Protein AF-A0A7V7F1G2-F1 (afdb_monomer_lite)

Foldseek 3Di:
DQQDLVNLLVLLVCLLPDPDDQLDPVSLVSNLSSLVNLLVVCVVVVLLNVLSVLLVVLSVVCVPDPDGDDVLSSVLNSLSSVVSSCVVVVVDDDNVVSVVVSVVSVVSSVVVVVVVVVVVVVVPDDDPPPPDDD

pLDDT: mean 87.33, std 11.81, range [50.09, 97.38]

Secondary structure (DSSP, 8-state):
----HHHHHHHHHHHHH-S-----HHHHHHHHHHHHHHHHHTTT-HHHHHHHHHHHHHHHHHHH-SSPPPHHHHHHHHHHHHHHHHHHHT----HHHHHHHHHHHHHHHHHHHHHHHHHHHHHT----------

Structure (mmCIF, N/CA/C/O backbone):
data_AF-A0A7V7F1G2-F1
#
_entry.id   AF-A0A7V7F1G2-F1
#
loop_
_atom_site.group_PDB
_atom_site.id
_atom_site.type_symbol
_atom_site.label_atom_id
_atom_site.label_alt_id
_atom_site.label_comp_id
_atom_site.label_asym_id
_atom_site.label_entity_id
_atom_site.label_seq_id
_atom_site.pdbx_PDB_ins_code
_atom_site.Cartn_x
_atom_site.Cartn_y
_atom_site.Cartn_z
_atom_site.occupancy
_atom_site.B_iso_or_equiv
_atom_site.auth_seq_id
_atom_site.auth_comp_id
_atom_site.auth_asym_id
_atom_site.auth_atom_id
_atom_site.pdbx_PDB_model_num
ATOM 1 N N . MET A 1 1 ? -4.541 18.284 -10.550 1.00 50.09 1 MET A N 1
ATOM 2 C CA . MET A 1 1 ? -3.135 17.937 -10.853 1.00 50.09 1 MET A CA 1
ATOM 3 C C . MET A 1 1 ? -3.036 16.432 -10.996 1.00 50.09 1 MET A C 1
ATOM 5 O O . MET A 1 1 ? -3.580 15.731 -10.152 1.00 50.09 1 MET A O 1
ATOM 9 N N . ILE A 1 2 ? -2.403 15.942 -12.059 1.00 66.62 2 ILE A N 1
ATOM 10 C CA . ILE A 1 2 ? -2.085 14.517 -12.204 1.00 66.62 2 ILE A CA 1
ATOM 11 C C . ILE A 1 2 ? -0.815 14.281 -11.384 1.00 66.62 2 ILE A C 1
ATOM 13 O O . ILE A 1 2 ? 0.210 14.886 -11.676 1.00 66.62 2 ILE A O 1
ATOM 17 N N . LEU A 1 3 ? -0.903 13.468 -10.330 1.00 84.62 3 LEU A N 1
ATOM 18 C CA . LEU A 1 3 ? 0.253 13.089 -9.516 1.00 84.62 3 LEU A CA 1
ATOM 19 C C . LEU A 1 3 ? 1.214 12.252 -10.371 1.00 84.62 3 LEU A C 1
ATOM 21 O O . LEU A 1 3 ? 0.789 11.249 -10.948 1.00 84.62 3 LEU A O 1
ATOM 25 N N . SER A 1 4 ? 2.488 12.635 -10.452 1.00 91.69 4 SER A N 1
ATOM 26 C CA . SER A 1 4 ? 3.488 11.840 -11.174 1.00 91.69 4 SER A CA 1
ATOM 27 C C . SER A 1 4 ? 3.834 10.546 -10.426 1.00 91.69 4 SER A C 1
ATOM 29 O O . SER A 1 4 ? 3.589 10.410 -9.223 1.00 91.69 4 SER A O 1
ATOM 31 N N . LEU A 1 5 ? 4.419 9.574 -11.134 1.00 91.81 5 LEU A N 1
ATOM 32 C CA . LEU A 1 5 ? 4.822 8.299 -10.528 1.00 91.81 5 LEU A CA 1
ATOM 33 C C . LEU A 1 5 ? 5.898 8.486 -9.461 1.00 91.81 5 LEU A C 1
ATOM 35 O O . LEU A 1 5 ? 5.783 7.916 -8.379 1.00 91.81 5 LEU A O 1
ATOM 39 N N . ASP A 1 6 ? 6.892 9.331 -9.725 1.00 92.25 6 ASP A N 1
ATOM 40 C CA . ASP A 1 6 ? 7.959 9.602 -8.763 1.00 92.25 6 ASP A CA 1
ATOM 41 C C . ASP A 1 6 ? 7.428 10.306 -7.513 1.00 92.25 6 ASP A C 1
ATOM 43 O O . ASP A 1 6 ? 7.854 10.002 -6.401 1.00 92.25 6 ASP A O 1
ATOM 47 N N . GLU A 1 7 ? 6.456 11.211 -7.656 1.00 94.12 7 GLU A N 1
ATOM 48 C CA . GLU A 1 7 ? 5.787 11.821 -6.505 1.00 94.12 7 GLU A CA 1
ATOM 49 C C . GLU A 1 7 ? 4.964 10.803 -5.714 1.00 94.12 7 GLU A C 1
ATOM 51 O O . GLU A 1 7 ? 4.982 10.839 -4.483 1.00 94.12 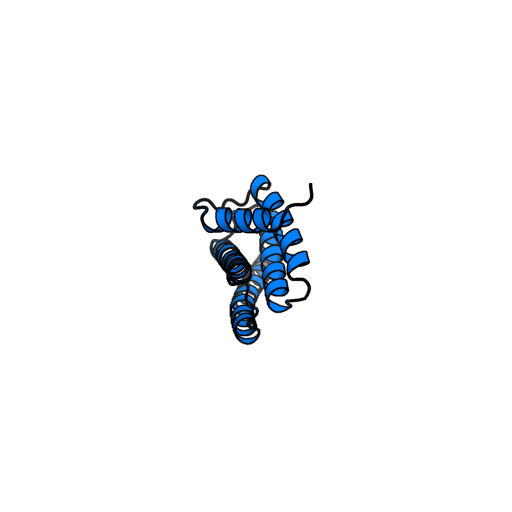7 GLU A O 1
ATOM 56 N N . ALA A 1 8 ? 4.271 9.880 -6.388 1.00 95.06 8 ALA A N 1
ATOM 57 C CA . ALA A 1 8 ? 3.548 8.804 -5.720 1.00 95.06 8 ALA A CA 1
ATOM 58 C C . ALA A 1 8 ? 4.510 7.926 -4.902 1.00 95.06 8 ALA A C 1
ATOM 60 O O . ALA A 1 8 ? 4.283 7.711 -3.712 1.00 95.06 8 ALA A O 1
ATOM 61 N N . ILE A 1 9 ? 5.630 7.499 -5.489 1.00 95.69 9 ILE A N 1
ATOM 62 C CA . ILE A 1 9 ? 6.652 6.698 -4.800 1.00 95.69 9 ILE A CA 1
ATOM 63 C C . ILE A 1 9 ? 7.283 7.467 -3.636 1.00 95.69 9 ILE A C 1
ATOM 65 O O . ILE A 1 9 ? 7.404 6.920 -2.539 1.00 95.69 9 ILE A O 1
ATOM 69 N N . LYS A 1 10 ? 7.616 8.751 -3.820 1.00 94.81 10 LYS A N 1
ATOM 70 C CA . LYS A 1 10 ? 8.118 9.614 -2.737 1.00 94.81 10 LYS A CA 1
ATOM 71 C C . LYS A 1 10 ? 7.127 9.706 -1.575 1.00 94.81 10 LYS A C 1
ATOM 73 O O . LYS A 1 10 ? 7.549 9.637 -0.423 1.00 94.81 10 LYS A O 1
ATOM 78 N N . LYS A 1 11 ? 5.823 9.818 -1.855 1.00 94.00 11 LYS A N 1
ATOM 79 C CA . LYS A 1 11 ? 4.777 9.828 -0.818 1.00 94.00 11 LYS A CA 1
ATOM 80 C C . LYS A 1 11 ? 4.726 8.512 -0.045 1.00 94.00 11 LYS A C 1
ATOM 82 O O . LYS A 1 11 ? 4.705 8.548 1.180 1.00 94.00 11 LYS A O 1
ATOM 87 N N . LEU A 1 12 ? 4.766 7.372 -0.740 1.00 95.12 12 LEU A N 1
ATOM 88 C CA . LEU A 1 12 ? 4.810 6.057 -0.091 1.00 95.12 12 LEU A CA 1
ATOM 89 C C . LEU A 1 12 ? 6.041 5.938 0.817 1.00 95.12 12 LEU A C 1
ATOM 91 O O . LEU A 1 12 ? 5.906 5.568 1.979 1.00 95.12 12 LEU A O 1
ATOM 95 N N . LYS A 1 13 ? 7.228 6.313 0.324 1.00 94.88 13 LYS A N 1
ATOM 96 C CA . LYS A 1 13 ? 8.476 6.302 1.107 1.00 94.88 13 LYS A CA 1
ATOM 97 C C . LYS A 1 13 ? 8.396 7.157 2.368 1.00 94.88 13 LYS A C 1
ATOM 99 O O . LYS A 1 13 ? 8.769 6.687 3.441 1.00 94.88 13 LYS A O 1
ATOM 104 N N . ALA A 1 14 ? 7.900 8.388 2.246 1.00 92.56 14 ALA A N 1
ATOM 105 C CA . ALA A 1 14 ? 7.743 9.287 3.386 1.00 92.56 14 ALA A CA 1
ATOM 106 C C . ALA A 1 14 ? 6.830 8.677 4.460 1.00 92.56 14 ALA A C 1
ATOM 108 O O . ALA A 1 14 ? 7.141 8.734 5.648 1.00 92.56 14 ALA A O 1
ATOM 109 N N . GLU A 1 15 ? 5.739 8.037 4.041 1.00 91.44 15 GLU A N 1
ATOM 110 C CA . GLU A 1 15 ? 4.783 7.441 4.966 1.00 91.44 15 GLU A CA 1
ATOM 111 C C . GLU A 1 15 ? 5.327 6.155 5.620 1.00 91.44 15 GLU A C 1
ATOM 113 O O . GLU A 1 15 ? 5.175 5.969 6.828 1.00 91.44 15 GLU A O 1
ATOM 118 N N . ILE A 1 16 ? 6.054 5.304 4.882 1.00 92.56 16 ILE A N 1
ATOM 119 C CA . ILE A 1 16 ? 6.743 4.119 5.439 1.00 92.56 16 ILE A CA 1
ATOM 120 C C . ILE A 1 16 ? 7.670 4.521 6.597 1.00 92.56 16 ILE A C 1
ATOM 122 O O . ILE A 1 16 ? 7.641 3.899 7.664 1.00 92.56 16 ILE A O 1
ATOM 126 N N . LEU A 1 17 ? 8.459 5.579 6.388 1.00 89.94 17 LEU A N 1
ATOM 127 C CA . LEU A 1 17 ? 9.435 6.096 7.352 1.00 89.94 17 LEU A CA 1
ATOM 128 C C . LEU A 1 17 ? 8.802 6.934 8.469 1.00 89.94 17 LEU A C 1
ATOM 130 O O . LEU A 1 17 ? 9.475 7.251 9.449 1.00 89.94 17 LEU A O 1
ATOM 134 N N . SER A 1 18 ? 7.523 7.293 8.345 1.00 88.06 18 SER A N 1
ATOM 135 C CA . SER A 1 18 ? 6.845 8.118 9.336 1.00 88.06 18 SER A CA 1
ATOM 136 C C . SER A 1 18 ? 6.779 7.394 10.694 1.00 88.06 18 SER A C 1
ATOM 138 O O . SER A 1 18 ? 6.274 6.260 10.770 1.00 88.06 18 SER A O 1
ATOM 140 N N . PRO A 1 19 ? 7.248 8.034 11.784 1.00 80.44 19 PRO A N 1
ATOM 141 C CA . PRO A 1 19 ? 7.129 7.492 13.135 1.00 80.44 19 PRO A CA 1
ATOM 142 C C . PRO A 1 19 ? 5.708 7.646 13.692 1.00 80.44 19 PRO A C 1
ATOM 144 O O . PRO A 1 19 ? 5.314 6.891 14.575 1.00 80.44 19 PRO A O 1
ATOM 147 N N . VAL A 1 20 ? 4.921 8.592 13.162 1.00 80.69 20 VAL A N 1
ATOM 148 C CA . VAL A 1 20 ? 3.559 8.888 13.625 1.00 80.69 20 VAL A CA 1
ATOM 149 C C . VAL A 1 20 ? 2.546 8.438 12.578 1.00 80.69 20 VAL A C 1
ATOM 151 O O . VAL A 1 20 ? 2.459 9.011 11.487 1.00 80.69 20 VAL A O 1
ATOM 154 N N . TRP A 1 21 ? 1.757 7.429 12.940 1.00 82.25 21 TRP A N 1
ATOM 155 C CA . TRP A 1 21 ? 0.726 6.819 12.100 1.00 82.25 21 TRP A CA 1
ATOM 156 C C . TRP A 1 21 ? -0.668 7.009 12.691 1.00 82.25 21 TRP A C 1
ATOM 158 O O . TRP A 1 21 ? -1.334 6.077 13.128 1.00 82.25 21 TRP A O 1
ATOM 168 N N . ASP A 1 22 ? -1.099 8.262 12.694 1.00 74.56 22 ASP A N 1
ATOM 169 C CA . ASP A 1 22 ? -2.416 8.705 13.141 1.00 74.56 22 ASP A CA 1
ATOM 170 C C . ASP A 1 22 ? -3.460 8.759 12.006 1.00 74.56 22 ASP A C 1
ATOM 172 O O . ASP A 1 22 ? -4.609 9.097 12.265 1.00 74.56 22 ASP A O 1
ATOM 176 N N . LEU A 1 23 ? -3.064 8.443 10.759 1.00 75.81 23 LEU A N 1
ATOM 177 C CA . LEU A 1 23 ? -3.877 8.453 9.524 1.00 75.81 23 LEU A CA 1
ATOM 178 C C . LEU A 1 23 ? -5.035 9.482 9.496 1.00 75.81 23 LEU A C 1
ATOM 180 O O . LEU A 1 23 ? -6.161 9.129 9.146 1.00 75.81 23 LEU A O 1
ATOM 184 N N . PRO A 1 24 ? -4.802 10.771 9.810 1.00 80.69 24 PRO A N 1
ATOM 185 C CA . PRO A 1 24 ? -5.829 11.787 9.652 1.00 80.69 24 PRO A CA 1
ATOM 186 C C . PRO A 1 24 ? -6.166 11.961 8.167 1.00 80.69 24 PRO A C 1
ATOM 188 O O . PRO A 1 24 ? -5.346 11.668 7.293 1.00 80.69 24 PRO A O 1
ATOM 191 N N . GLN A 1 25 ? -7.332 12.536 7.869 1.00 76.31 25 GLN A N 1
ATOM 192 C CA . GLN A 1 25 ? -7.800 12.762 6.493 1.00 76.31 25 GLN A CA 1
ATOM 193 C C . GLN A 1 25 ? -6.739 13.443 5.599 1.00 76.31 25 GLN A C 1
ATOM 195 O O . GLN A 1 25 ? -6.526 13.029 4.460 1.00 76.31 25 GLN A O 1
ATOM 200 N N . LYS A 1 26 ? -5.972 14.393 6.161 1.00 82.19 26 LYS A N 1
ATOM 201 C CA 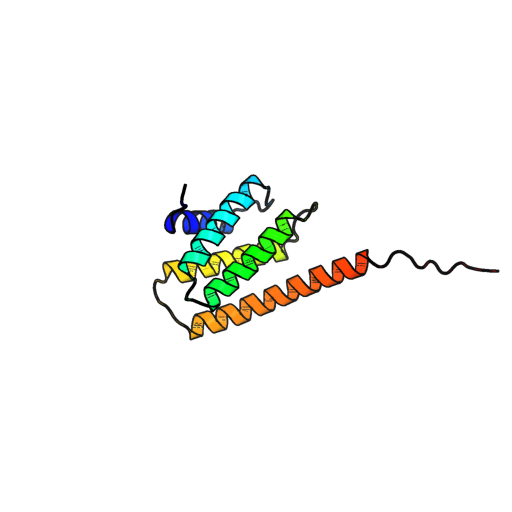. LYS A 1 26 ? -4.843 15.079 5.497 1.00 82.19 26 LYS A CA 1
ATOM 202 C C . LYS A 1 26 ? -3.702 14.159 5.029 1.00 82.19 26 LYS A C 1
ATOM 204 O O . LYS A 1 26 ? -2.943 14.551 4.150 1.00 82.19 26 LYS A O 1
ATOM 209 N N . LYS A 1 27 ? -3.543 12.971 5.627 1.00 84.38 27 LYS A N 1
ATOM 210 C CA . LYS A 1 27 ? -2.593 11.926 5.199 1.00 84.38 27 LYS A CA 1
ATOM 211 C C . LYS A 1 27 ? -3.256 10.896 4.284 1.00 84.38 27 LYS A C 1
ATOM 213 O O . LYS A 1 27 ? -2.614 10.423 3.351 1.00 84.38 27 LYS A O 1
ATOM 218 N N . ILE A 1 28 ? -4.534 10.589 4.512 1.00 88.12 28 ILE A N 1
ATOM 219 C CA . ILE A 1 28 ? -5.286 9.612 3.713 1.00 88.12 28 ILE A CA 1
ATOM 220 C C . ILE A 1 28 ? -5.419 10.064 2.255 1.00 88.12 28 ILE A C 1
ATOM 222 O O . ILE A 1 28 ? -5.091 9.290 1.362 1.00 88.12 28 ILE A O 1
ATOM 226 N N . GLU A 1 29 ? -5.842 11.302 1.990 1.00 89.56 29 GLU A N 1
ATOM 227 C CA . GLU A 1 29 ? -6.087 11.767 0.612 1.00 89.56 29 GLU A CA 1
ATOM 228 C C . GLU A 1 29 ? -4.830 11.721 -0.283 1.00 89.56 29 GLU A C 1
ATOM 230 O O . GLU A 1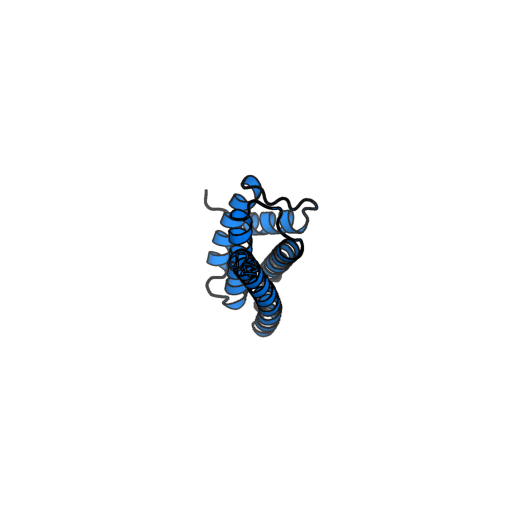 29 ? -4.904 11.195 -1.399 1.00 89.56 29 GLU A O 1
ATOM 235 N N . PRO A 1 30 ? -3.643 12.179 0.173 1.00 90.94 30 PRO A N 1
ATOM 236 C CA . PRO A 1 30 ? -2.409 11.995 -0.587 1.00 90.94 30 PRO A CA 1
ATOM 237 C C . PRO A 1 30 ? -2.054 10.529 -0.862 1.00 90.94 30 PRO A C 1
ATOM 239 O O . PRO A 1 30 ? -1.512 10.238 -1.931 1.00 90.94 30 PRO A O 1
ATOM 242 N N . LEU A 1 31 ? -2.336 9.619 0.077 1.00 93.12 31 LEU A N 1
ATOM 243 C CA . LEU A 1 31 ? -2.088 8.185 -0.093 1.00 93.12 31 LEU A CA 1
ATOM 244 C C . LEU A 1 31 ? -3.073 7.558 -1.084 1.00 93.12 31 LEU A C 1
ATOM 246 O O . LEU A 1 31 ? -2.647 6.796 -1.947 1.00 93.12 31 LEU A O 1
ATOM 250 N N . GLU A 1 32 ? -4.356 7.924 -1.033 1.00 93.88 32 GLU A N 1
ATOM 251 C CA . GLU A 1 32 ? -5.372 7.494 -2.006 1.00 93.88 32 GLU A CA 1
ATOM 252 C C . GLU A 1 32 ? -4.973 7.915 -3.431 1.00 93.88 32 GLU A C 1
ATOM 254 O O . GLU A 1 32 ? -5.008 7.105 -4.364 1.00 93.88 32 GLU A O 1
ATOM 259 N N . ALA A 1 33 ? -4.522 9.162 -3.602 1.00 93.50 33 ALA A N 1
ATOM 260 C CA . ALA A 1 33 ? -4.036 9.663 -4.885 1.00 93.50 33 ALA A CA 1
ATOM 261 C C . ALA A 1 33 ? -2.787 8.905 -5.369 1.00 93.50 33 ALA A C 1
ATOM 263 O O . ALA A 1 33 ? -2.706 8.527 -6.543 1.00 93.50 33 ALA A O 1
ATOM 264 N N . ALA A 1 34 ? -1.836 8.633 -4.468 1.00 95.69 34 ALA A N 1
ATOM 265 C CA . ALA A 1 34 ? -0.642 7.850 -4.778 1.00 95.69 34 ALA A CA 1
ATOM 266 C C . ALA A 1 34 ? -0.994 6.413 -5.186 1.00 95.69 34 ALA A C 1
ATOM 268 O O . ALA A 1 34 ? -0.519 5.931 -6.214 1.00 95.69 34 ALA A O 1
ATOM 269 N N . PHE A 1 35 ? -1.887 5.748 -4.451 1.00 95.94 35 PHE A N 1
ATOM 270 C CA . PHE A 1 35 ? -2.355 4.406 -4.786 1.00 95.94 35 PHE A CA 1
ATOM 271 C C . PHE A 1 35 ? -3.085 4.378 -6.124 1.00 95.94 35 PHE A C 1
ATOM 273 O O . PHE A 1 35 ? -2.831 3.482 -6.922 1.00 95.94 35 PHE A O 1
ATOM 280 N N . SER A 1 36 ? -3.942 5.357 -6.415 1.00 94.94 36 SER A N 1
ATOM 281 C CA . SER A 1 36 ? -4.618 5.460 -7.714 1.00 94.94 36 SER A CA 1
ATOM 282 C C . SER A 1 36 ? -3.617 5.575 -8.873 1.00 94.94 36 SER A C 1
ATOM 284 O O . SER A 1 36 ? -3.685 4.812 -9.841 1.00 94.94 36 SER A O 1
ATOM 286 N N . CYS A 1 37 ? -2.617 6.452 -8.735 1.00 95.19 37 CYS A N 1
ATOM 287 C CA . CYS A 1 37 ? -1.548 6.607 -9.722 1.00 95.19 37 CYS A CA 1
ATOM 288 C C . CYS A 1 37 ? -0.767 5.294 -9.937 1.00 95.19 37 CYS A C 1
ATOM 290 O O . CYS A 1 37 ? -0.583 4.841 -11.071 1.00 95.19 37 CYS A O 1
ATOM 292 N N . LEU A 1 38 ? -0.386 4.617 -8.851 1.00 95.44 38 LEU A N 1
ATOM 293 C CA . LEU A 1 38 ? 0.379 3.370 -8.910 1.00 95.44 38 LEU A CA 1
ATOM 294 C C . LEU A 1 38 ? -0.441 2.192 -9.453 1.00 95.44 38 LEU A C 1
ATOM 296 O O . LEU A 1 38 ? 0.085 1.389 -10.222 1.00 95.44 38 LEU A O 1
ATOM 300 N N . LYS A 1 39 ? -1.740 2.096 -9.144 1.00 95.31 39 LYS A N 1
ATOM 301 C CA . LYS A 1 39 ? -2.622 1.073 -9.736 1.00 95.31 39 LYS A CA 1
ATOM 302 C C . LYS A 1 39 ? -2.685 1.218 -11.255 1.00 95.31 39 LYS A C 1
ATOM 304 O O . LYS A 1 39 ? -2.583 0.220 -11.964 1.00 95.31 39 LYS A O 1
ATOM 309 N N . ASN A 1 40 ? -2.780 2.450 -11.759 1.00 93.81 40 ASN A N 1
ATOM 310 C CA . ASN A 1 40 ? -2.753 2.709 -13.199 1.00 93.81 40 ASN A CA 1
ATOM 311 C C . ASN A 1 40 ? -1.423 2.276 -13.830 1.00 93.81 40 ASN A C 1
ATOM 313 O O . ASN A 1 40 ? -1.421 1.674 -14.907 1.00 93.81 40 ASN A O 1
ATOM 317 N N . ARG A 1 41 ? -0.298 2.514 -13.144 1.00 92.81 41 ARG A N 1
ATOM 318 C CA . ARG A 1 41 ? 1.030 2.065 -13.590 1.00 92.81 41 ARG A CA 1
ATOM 319 C C . ARG A 1 41 ? 1.156 0.547 -13.644 1.00 92.81 41 ARG A C 1
ATOM 321 O O . ARG A 1 41 ? 1.721 0.022 -14.604 1.00 92.81 41 ARG A O 1
ATOM 328 N N . PHE A 1 42 ? 0.645 -0.142 -12.630 1.00 92.69 42 PHE A N 1
ATOM 329 C CA . PHE A 1 42 ? 0.767 -1.589 -12.467 1.00 92.69 42 PHE A CA 1
ATOM 330 C C . PHE A 1 42 ? -0.428 -2.376 -13.008 1.00 92.69 42 PHE A C 1
ATOM 332 O O . PHE A 1 42 ? -0.537 -3.567 -12.738 1.00 92.69 42 PHE A O 1
ATOM 339 N N . LYS A 1 43 ? -1.292 -1.765 -13.829 1.00 93.19 43 LYS A N 1
ATOM 340 C CA . LYS A 1 43 ? -2.511 -2.403 -14.357 1.00 93.19 43 LYS A CA 1
ATOM 341 C C . LYS A 1 43 ? -2.280 -3.757 -15.049 1.00 93.19 43 LYS A C 1
ATOM 343 O O . LYS A 1 43 ? -3.178 -4.590 -15.074 1.00 93.19 43 LYS A O 1
ATOM 348 N N . THR A 1 44 ? -1.088 -3.983 -15.608 1.00 91.75 44 THR A N 1
ATOM 349 C CA . THR A 1 44 ? -0.691 -5.246 -16.257 1.00 91.75 44 THR A CA 1
ATOM 350 C C . THR A 1 44 ? 0.101 -6.194 -15.343 1.00 91.75 44 THR A C 1
ATOM 352 O O . THR A 1 44 ? 0.195 -7.380 -15.651 1.00 91.75 44 THR A O 1
ATOM 355 N N . ARG A 1 45 ? 0.631 -5.717 -14.205 1.00 92.62 45 ARG A N 1
ATOM 356 C CA . ARG A 1 45 ? 1.324 -6.525 -13.183 1.00 92.62 45 ARG A CA 1
ATOM 357 C C . ARG A 1 45 ? 0.316 -6.943 -12.113 1.00 92.62 45 ARG A C 1
ATOM 359 O O . ARG A 1 45 ? 0.113 -6.243 -11.123 1.00 92.62 45 ARG A O 1
ATOM 366 N N . LYS A 1 46 ? -0.353 -8.079 -12.337 1.00 92.56 46 LYS A N 1
ATOM 367 C CA . LYS A 1 46 ? -1.498 -8.540 -11.523 1.00 92.56 46 LYS A CA 1
ATOM 368 C C . LYS A 1 46 ? -1.189 -8.618 -10.022 1.00 92.56 46 LYS A C 1
ATOM 370 O O . LYS A 1 46 ? -2.020 -8.201 -9.220 1.00 92.56 46 LYS A O 1
ATOM 375 N N . ASN A 1 47 ? -0.006 -9.107 -9.650 1.00 94.56 47 ASN A N 1
ATOM 376 C CA . ASN A 1 47 ? 0.393 -9.288 -8.252 1.00 94.56 47 ASN A CA 1
ATOM 377 C C . ASN A 1 47 ? 0.643 -7.941 -7.558 1.00 94.56 47 ASN A C 1
ATOM 379 O O . ASN A 1 47 ? 0.027 -7.667 -6.527 1.00 94.56 47 ASN A O 1
ATOM 383 N N . ALA A 1 48 ? 1.438 -7.052 -8.164 1.00 94.56 48 ALA A N 1
ATOM 384 C CA . ALA A 1 48 ? 1.602 -5.676 -7.687 1.00 94.56 48 ALA A CA 1
ATOM 385 C C . ALA A 1 48 ? 0.260 -4.919 -7.575 1.00 94.56 48 ALA A C 1
ATOM 387 O O . ALA A 1 48 ? -0.017 -4.271 -6.562 1.00 94.56 48 ALA A O 1
ATOM 388 N N . LEU A 1 49 ? -0.617 -5.046 -8.577 1.00 96.25 49 LEU A N 1
ATOM 389 C CA . LEU A 1 49 ? -1.951 -4.440 -8.554 1.00 96.25 49 LEU A CA 1
ATOM 390 C C . LEU A 1 49 ? -2.812 -4.982 -7.402 1.00 96.25 49 LEU A C 1
ATOM 392 O O . LEU A 1 49 ? -3.514 -4.217 -6.735 1.00 96.25 49 LEU A O 1
ATOM 396 N N . ALA A 1 50 ? -2.758 -6.290 -7.145 1.00 96.31 50 ALA A N 1
ATOM 397 C CA . ALA A 1 50 ? -3.487 -6.909 -6.046 1.00 96.31 50 ALA A CA 1
ATOM 398 C C . ALA A 1 50 ? -2.971 -6.428 -4.681 1.00 96.31 50 ALA A C 1
ATOM 400 O O . ALA A 1 50 ? -3.780 -6.100 -3.813 1.00 96.31 50 ALA A O 1
ATOM 401 N N . ILE A 1 51 ? -1.650 -6.304 -4.508 1.00 96.75 51 ILE A N 1
ATOM 402 C CA . ILE A 1 51 ? -1.034 -5.740 -3.294 1.00 96.75 51 ILE A CA 1
ATOM 403 C C . ILE A 1 51 ? -1.526 -4.308 -3.054 1.00 96.75 51 ILE A C 1
ATOM 405 O O . ILE A 1 51 ? -2.011 -4.008 -1.962 1.00 96.75 51 ILE A O 1
ATOM 409 N N . LEU A 1 52 ? -1.508 -3.452 -4.081 1.00 96.75 52 LEU A N 1
ATOM 410 C CA . LEU A 1 52 ? -2.051 -2.090 -3.990 1.00 96.75 52 LEU A CA 1
ATOM 411 C C . LEU A 1 52 ? -3.538 -2.061 -3.650 1.00 96.75 52 LEU A C 1
ATOM 413 O O . LEU A 1 52 ? -3.988 -1.202 -2.898 1.00 96.75 52 LEU A O 1
ATOM 417 N N . THR A 1 53 ? -4.314 -2.993 -4.196 1.00 96.81 53 THR A N 1
ATOM 418 C CA . THR A 1 53 ? -5.754 -3.083 -3.923 1.00 96.81 53 THR A CA 1
ATOM 419 C C . THR A 1 53 ? -6.025 -3.494 -2.474 1.00 96.81 53 THR A C 1
ATOM 421 O O . THR A 1 53 ? -6.949 -2.976 -1.843 1.00 96.81 53 THR A O 1
ATOM 424 N N . MET A 1 54 ? -5.206 -4.388 -1.911 1.00 97.38 54 MET A N 1
ATOM 425 C CA . MET A 1 54 ? -5.285 -4.759 -0.497 1.00 97.38 54 MET A CA 1
ATOM 426 C C . MET A 1 54 ? -4.865 -3.603 0.416 1.00 97.38 54 MET A C 1
ATOM 428 O O . MET A 1 54 ? -5.570 -3.322 1.384 1.00 97.38 54 MET A O 1
ATOM 432 N N . ALA A 1 55 ? -3.775 -2.900 0.089 1.00 96.50 55 ALA A N 1
ATOM 433 C CA . ALA A 1 55 ? -3.346 -1.709 0.823 1.00 96.50 55 ALA A CA 1
ATOM 434 C C . ALA A 1 55 ? -4.438 -0.630 0.820 1.00 96.50 55 ALA A C 1
ATOM 436 O O . ALA A 1 55 ? -4.832 -0.143 1.875 1.00 96.50 55 ALA A O 1
ATOM 437 N N . ASP A 1 56 ? -5.012 -0.332 -0.346 1.00 95.81 56 ASP A N 1
ATOM 438 C CA . ASP A 1 56 ? -6.120 0.614 -0.462 1.00 95.81 56 ASP A CA 1
ATOM 439 C C . ASP A 1 56 ? -7.348 0.162 0.339 1.00 95.81 56 ASP A C 1
ATOM 441 O O . ASP A 1 56 ? -7.948 0.956 1.052 1.00 95.81 56 ASP A O 1
ATOM 445 N N . SER A 1 57 ? -7.678 -1.132 0.339 1.00 94.75 57 SER A N 1
ATOM 446 C CA . SER A 1 57 ? -8.773 -1.656 1.168 1.00 94.75 57 SER A CA 1
ATOM 447 C C . SER A 1 57 ? -8.548 -1.411 2.666 1.00 94.75 57 SER A C 1
ATOM 449 O O . SER A 1 57 ? -9.501 -1.113 3.389 1.00 94.75 57 SER A O 1
ATOM 451 N N . VAL A 1 58 ? -7.303 -1.523 3.144 1.00 93.75 58 VAL A N 1
ATOM 452 C CA . VAL A 1 58 ? -6.954 -1.216 4.539 1.00 93.75 58 VAL A CA 1
ATOM 453 C C . VAL A 1 58 ? -6.988 0.290 4.802 1.00 93.75 58 VAL A C 1
ATOM 455 O O . VAL A 1 58 ? -7.503 0.702 5.839 1.00 93.75 58 VAL A O 1
ATOM 458 N N . LEU A 1 59 ? -6.537 1.117 3.858 1.00 93.12 59 LEU A N 1
ATOM 459 C CA . LEU A 1 59 ? -6.624 2.575 3.958 1.00 93.12 59 LEU A CA 1
ATOM 460 C C . LEU A 1 59 ? -8.086 3.052 4.027 1.00 93.12 59 LEU A C 1
ATOM 462 O O . LEU A 1 59 ? -8.443 3.837 4.903 1.00 93.12 59 LEU A O 1
ATOM 466 N N . GLN A 1 60 ? -8.962 2.507 3.178 1.00 91.69 60 GLN A N 1
ATOM 467 C CA . GLN A 1 60 ? -10.404 2.775 3.214 1.00 91.69 60 GLN A CA 1
ATOM 468 C C . GLN A 1 60 ? -11.053 2.291 4.512 1.00 91.69 60 GLN A C 1
ATOM 470 O O . GLN A 1 60 ? -12.002 2.901 5.006 1.00 91.69 60 GLN A O 1
ATOM 475 N N . TYR A 1 61 ? -10.572 1.175 5.068 1.00 90.00 61 TYR A N 1
ATOM 476 C CA . TYR A 1 61 ? -11.010 0.719 6.382 1.00 90.00 61 TYR A CA 1
ATOM 477 C C . TYR A 1 61 ? -10.604 1.723 7.465 1.00 90.00 61 TYR A C 1
ATOM 479 O O . TYR A 1 61 ? -11.468 2.122 8.239 1.00 90.00 61 TYR A O 1
ATOM 487 N N . ALA A 1 62 ? -9.347 2.177 7.474 1.00 87.88 62 ALA A N 1
ATOM 488 C CA . ALA A 1 62 ? -8.840 3.168 8.421 1.00 87.88 62 ALA A CA 1
ATOM 489 C C . ALA A 1 62 ? -9.635 4.479 8.368 1.00 87.88 62 ALA A C 1
ATOM 491 O O . ALA A 1 62 ? -10.059 4.972 9.406 1.00 87.88 62 ALA A O 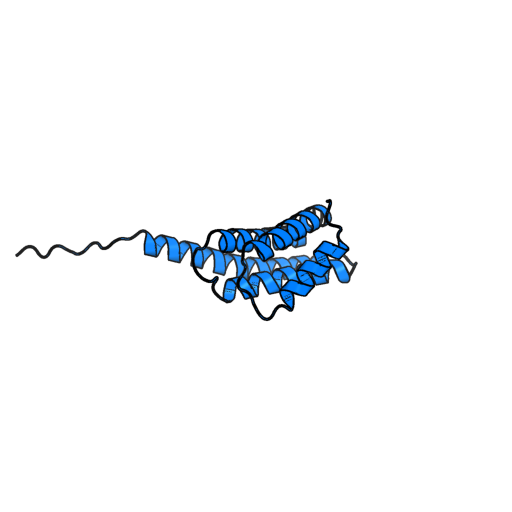1
ATOM 492 N N . LYS A 1 63 ? -9.948 4.968 7.161 1.00 88.00 63 LYS A N 1
ATOM 493 C CA . LYS A 1 63 ? -10.777 6.165 6.933 1.00 88.00 63 LYS A CA 1
ATOM 494 C C . LYS A 1 63 ? -12.163 6.091 7.580 1.00 88.00 63 LYS A C 1
ATOM 496 O O . LYS A 1 63 ? -12.736 7.111 7.942 1.00 88.00 63 LYS A O 1
ATOM 501 N N . LYS A 1 64 ? -12.733 4.886 7.671 1.00 87.38 64 LYS A N 1
ATOM 502 C CA . LYS A 1 64 ? -14.079 4.650 8.217 1.00 87.38 64 LYS A CA 1
ATOM 503 C C . LYS A 1 64 ? -14.079 4.381 9.720 1.00 87.38 64 LYS A C 1
ATOM 505 O O . LYS A 1 64 ? -15.156 4.354 10.311 1.00 87.38 64 LYS A O 1
ATOM 510 N N . GLN A 1 65 ? -12.921 4.114 10.323 1.00 81.50 65 GLN A N 1
ATOM 511 C CA . GLN A 1 65 ? -12.832 3.897 11.762 1.00 81.50 65 GLN A CA 1
ATOM 512 C C . GLN A 1 65 ? -12.845 5.238 12.491 1.00 81.50 65 GLN A C 1
ATOM 514 O O . GLN A 1 65 ? -12.157 6.173 12.101 1.00 81.50 65 GLN A O 1
ATOM 519 N N . GLN A 1 66 ? -13.638 5.314 13.559 1.00 68.12 66 GLN A N 1
ATOM 520 C CA . GLN A 1 66 ? -13.645 6.457 14.480 1.00 68.12 66 GLN A CA 1
ATOM 521 C C . GLN A 1 66 ? -12.602 6.292 15.598 1.00 68.12 66 GLN A C 1
ATOM 523 O O . GLN A 1 66 ? -12.332 7.230 16.340 1.00 68.12 66 GLN A O 1
ATOM 528 N N . GLU A 1 67 ? -12.014 5.098 15.709 1.00 76.38 67 GLU A N 1
ATOM 529 C CA . GLU A 1 67 ? -10.986 4.747 16.686 1.00 76.38 67 GLU A CA 1
ATOM 530 C C . GLU A 1 67 ? -9.595 4.674 16.040 1.00 76.38 67 GLU A C 1
ATOM 532 O O . GLU A 1 67 ? -9.487 4.421 14.832 1.00 76.38 67 GLU A O 1
ATOM 537 N N . PRO A 1 68 ? -8.519 4.815 16.840 1.00 79.56 68 PRO A N 1
ATOM 538 C CA . PRO A 1 68 ? -7.160 4.576 16.379 1.00 79.56 68 PRO A CA 1
ATOM 539 C C . PRO A 1 68 ? -7.019 3.210 15.704 1.00 79.56 68 PRO A C 1
ATOM 541 O O . PRO A 1 68 ? -7.433 2.171 16.229 1.00 79.56 68 PRO A O 1
ATOM 544 N N . LEU A 1 69 ? -6.408 3.209 14.522 1.00 85.94 69 LEU A N 1
ATOM 545 C CA . LEU A 1 69 ? -6.170 1.989 13.770 1.00 85.94 69 LEU A CA 1
ATOM 546 C C . LEU A 1 69 ? -5.211 1.074 14.548 1.00 85.94 69 LEU A C 1
ATOM 548 O O . LEU A 1 69 ? -4.139 1.500 14.972 1.00 85.94 69 LEU A O 1
ATOM 552 N N . ALA A 1 70 ? -5.574 -0.200 14.713 1.00 88.25 70 ALA A N 1
ATOM 553 C CA . ALA A 1 70 ? -4.695 -1.154 15.384 1.00 88.25 70 ALA A CA 1
ATOM 554 C C . ALA A 1 70 ? -3.367 -1.315 14.622 1.00 88.25 70 ALA A C 1
ATOM 556 O O . ALA A 1 70 ? -3.353 -1.363 13.388 1.00 88.25 70 ALA A O 1
ATOM 557 N N . VAL A 1 71 ? -2.273 -1.461 15.377 1.00 88.94 71 VAL A N 1
ATOM 558 C CA . VAL A 1 71 ? -0.884 -1.494 14.875 1.00 88.94 71 VAL A CA 1
ATOM 559 C C . VAL A 1 71 ? -0.702 -2.472 13.712 1.00 88.94 71 VAL A C 1
ATOM 561 O O . VAL A 1 71 ? -0.064 -2.150 12.723 1.00 88.94 71 VAL A O 1
ATOM 564 N N . GLU A 1 72 ? -1.365 -3.623 13.748 1.00 91.94 72 GLU A N 1
ATOM 565 C CA . GLU A 1 72 ? -1.257 -4.654 12.710 1.00 91.94 72 GLU A CA 1
ATOM 566 C C . GLU A 1 72 ? -1.709 -4.192 11.313 1.00 91.94 72 GLU A C 1
ATOM 568 O O . GLU A 1 72 ? -1.182 -4.655 10.300 1.00 91.94 72 GLU A O 1
ATOM 573 N N . PHE A 1 73 ? -2.696 -3.291 11.243 1.00 92.44 73 PHE A N 1
ATOM 574 C CA . PHE A 1 73 ? -3.140 -2.711 9.974 1.00 92.44 73 PHE A CA 1
ATOM 575 C C . PHE A 1 73 ? -2.160 -1.641 9.488 1.00 92.44 73 PHE A C 1
ATOM 577 O O . PHE A 1 73 ? -1.951 -1.523 8.282 1.00 92.44 73 PHE A O 1
ATOM 584 N N . ILE A 1 74 ? -1.542 -0.897 10.412 1.00 91.94 74 ILE A N 1
ATOM 585 C CA . ILE A 1 74 ? -0.469 0.058 10.111 1.00 91.94 74 ILE A CA 1
ATOM 586 C C . ILE A 1 74 ? 0.740 -0.697 9.549 1.00 91.94 74 ILE A C 1
ATOM 588 O O . ILE A 1 74 ? 1.226 -0.360 8.471 1.00 91.94 74 ILE A O 1
ATOM 592 N N . ASP A 1 75 ? 1.174 -1.763 10.221 1.00 93.12 75 ASP A N 1
ATOM 593 C CA . ASP A 1 75 ? 2.294 -2.601 9.789 1.00 93.12 75 ASP A CA 1
ATOM 594 C C . ASP A 1 75 ? 2.038 -3.212 8.414 1.00 93.12 75 ASP A C 1
ATOM 596 O O . ASP A 1 75 ? 2.927 -3.233 7.564 1.00 93.12 75 ASP A O 1
ATOM 600 N N . PHE A 1 76 ? 0.811 -3.677 8.170 1.00 95.56 76 PHE A N 1
ATOM 601 C CA . PHE A 1 76 ? 0.421 -4.184 6.860 1.00 95.56 76 PHE A CA 1
ATOM 602 C C . PHE A 1 76 ? 0.474 -3.102 5.777 1.00 95.56 76 PHE A C 1
ATOM 604 O O . PHE A 1 76 ? 0.988 -3.361 4.691 1.00 95.56 76 PHE A O 1
ATOM 611 N N . LEU A 1 77 ? -0.030 -1.891 6.049 1.00 94.94 77 LEU A N 1
ATOM 612 C CA . LEU A 1 77 ? 0.061 -0.776 5.103 1.00 94.94 77 LEU A CA 1
ATOM 613 C C . LEU A 1 77 ? 1.520 -0.435 4.790 1.00 94.94 77 LEU A C 1
ATOM 615 O O . LEU A 1 77 ? 1.872 -0.314 3.618 1.00 94.94 77 LEU A O 1
ATOM 619 N N . LYS A 1 78 ? 2.375 -0.327 5.814 1.00 94.62 78 LYS A N 1
ATOM 620 C CA . LYS A 1 78 ? 3.812 -0.066 5.647 1.00 94.62 78 LYS A CA 1
ATOM 621 C C . LYS A 1 78 ? 4.489 -1.133 4.800 1.00 94.62 78 LYS A C 1
ATOM 623 O O . LYS A 1 78 ? 5.181 -0.796 3.844 1.00 94.62 78 LYS A O 1
ATOM 628 N N . GLU A 1 79 ? 4.268 -2.404 5.123 1.00 95.31 79 GLU A N 1
ATOM 629 C CA . GLU A 1 79 ? 4.834 -3.529 4.379 1.00 95.31 79 GLU A CA 1
ATOM 630 C C . GLU A 1 79 ? 4.366 -3.521 2.918 1.00 95.31 79 GLU A C 1
ATOM 632 O O . GLU A 1 79 ? 5.188 -3.587 2.004 1.00 95.31 79 GLU A O 1
ATOM 637 N N . ALA A 1 80 ? 3.058 -3.394 2.679 1.00 96.56 80 ALA A N 1
ATOM 638 C CA . ALA A 1 80 ? 2.509 -3.374 1.329 1.00 96.56 80 ALA A CA 1
ATOM 639 C C . ALA A 1 80 ? 3.064 -2.199 0.510 1.00 96.56 80 ALA A C 1
ATOM 641 O O . ALA A 1 80 ? 3.447 -2.388 -0.643 1.00 96.56 80 ALA A O 1
ATOM 642 N N . MET A 1 81 ? 3.172 -1.004 1.097 1.00 96.88 81 MET A N 1
ATOM 643 C CA . MET A 1 81 ? 3.793 0.142 0.430 1.00 96.88 81 MET A CA 1
ATOM 644 C C . MET A 1 81 ? 5.278 -0.091 0.148 1.00 96.88 81 MET A C 1
ATOM 646 O O . MET A 1 81 ? 5.725 0.210 -0.956 1.00 96.88 81 MET A O 1
ATOM 650 N N . ALA A 1 82 ? 6.034 -0.649 1.098 1.00 96.25 82 ALA A N 1
ATOM 651 C CA . ALA A 1 82 ? 7.454 -0.946 0.916 1.00 96.25 82 ALA A CA 1
ATOM 652 C C . ALA A 1 82 ? 7.678 -1.925 -0.241 1.00 96.25 82 ALA A C 1
ATOM 654 O O . ALA A 1 82 ? 8.560 -1.724 -1.069 1.00 96.25 82 ALA A O 1
ATOM 655 N N . HIS A 1 83 ? 6.821 -2.936 -0.367 1.00 95.25 83 HIS A N 1
ATOM 656 C CA . HIS A 1 83 ? 6.851 -3.856 -1.497 1.00 95.25 83 HIS A CA 1
ATOM 657 C C . HIS A 1 83 ? 6.593 -3.174 -2.835 1.00 95.25 83 HIS A C 1
ATOM 659 O O . HIS A 1 83 ? 7.308 -3.438 -3.795 1.00 95.25 83 HIS A O 1
ATOM 665 N N . ILE A 1 84 ? 5.622 -2.267 -2.904 1.00 95.56 84 ILE A N 1
ATOM 666 C CA . ILE A 1 84 ? 5.348 -1.519 -4.135 1.00 95.56 84 ILE A CA 1
ATOM 667 C C . ILE A 1 84 ? 6.503 -0.589 -4.504 1.00 95.56 84 ILE A C 1
ATOM 669 O O . ILE A 1 84 ? 6.842 -0.478 -5.682 1.00 95.56 84 ILE A O 1
ATOM 673 N N . VAL A 1 85 ? 7.118 0.050 -3.510 1.00 95.50 85 VAL A N 1
ATOM 674 C CA . VAL A 1 85 ? 8.321 0.859 -3.710 1.00 95.50 85 VAL A CA 1
ATOM 675 C C . VAL A 1 85 ? 9.450 -0.005 -4.272 1.00 95.50 85 VAL A C 1
ATOM 677 O O . VAL A 1 85 ? 9.988 0.339 -5.318 1.00 95.50 85 VAL A O 1
ATOM 680 N N . ASN A 1 86 ? 9.739 -1.161 -3.672 1.00 93.69 86 ASN A N 1
ATOM 681 C CA . ASN A 1 86 ? 10.789 -2.059 -4.163 1.00 93.69 86 ASN A CA 1
ATOM 682 C C . ASN A 1 86 ? 10.506 -2.542 -5.594 1.00 93.69 86 ASN A C 1
ATOM 684 O O . ASN A 1 86 ? 11.363 -2.425 -6.460 1.00 93.69 86 ASN A O 1
ATOM 688 N N . ILE A 1 87 ? 9.274 -2.974 -5.879 1.00 92.38 87 ILE A N 1
ATOM 689 C CA . ILE A 1 87 ? 8.826 -3.399 -7.218 1.00 92.38 87 ILE A CA 1
ATOM 690 C C . ILE A 1 87 ? 9.014 -2.299 -8.277 1.00 92.38 87 ILE A C 1
ATOM 692 O O . ILE A 1 87 ? 9.237 -2.600 -9.456 1.00 92.38 87 ILE A O 1
ATOM 696 N N . TYR A 1 88 ? 8.852 -1.031 -7.886 1.00 92.06 88 TYR A N 1
ATOM 697 C CA . TYR A 1 88 ? 9.099 0.114 -8.757 1.00 92.06 88 TYR A CA 1
ATOM 698 C C . TYR A 1 88 ? 10.597 0.344 -8.973 1.00 92.06 88 TYR A C 1
ATOM 700 O O . TYR A 1 88 ? 11.024 0.506 -10.114 1.00 92.06 88 TYR A O 1
ATOM 708 N N . GLU A 1 89 ? 11.384 0.342 -7.895 1.00 91.44 89 GLU A N 1
ATOM 709 C CA . GLU A 1 89 ? 12.808 0.695 -7.918 1.00 91.44 89 GLU A CA 1
ATOM 710 C C . GLU A 1 89 ? 13.709 -0.388 -8.505 1.00 91.44 89 GLU A C 1
ATOM 712 O O . GLU A 1 89 ? 14.686 -0.066 -9.175 1.00 91.44 89 GLU A O 1
ATOM 717 N N . GLU A 1 90 ? 13.372 -1.664 -8.318 1.00 88.75 90 GLU A N 1
ATOM 718 C CA . GLU A 1 90 ? 14.115 -2.781 -8.906 1.00 88.75 90 GLU A CA 1
ATOM 719 C C . GLU A 1 90 ? 14.123 -2.716 -10.439 1.00 88.75 90 GLU A C 1
ATOM 721 O O . GLU A 1 90 ? 15.036 -3.243 -11.077 1.00 88.75 90 GLU A O 1
ATOM 726 N N . GLY A 1 91 ? 13.103 -2.094 -11.046 1.00 78.56 91 GLY A N 1
ATOM 727 C CA . GLY A 1 91 ? 12.988 -1.890 -12.495 1.00 78.56 91 GLY A CA 1
ATOM 728 C C . GLY A 1 91 ? 12.874 -3.178 -13.324 1.00 78.56 91 GLY A C 1
ATOM 729 O O . GLY A 1 91 ? 12.621 -3.113 -14.527 1.00 78.56 91 GLY A O 1
ATOM 730 N N . LYS A 1 92 ? 13.024 -4.348 -12.694 1.00 83.75 92 LYS A N 1
ATOM 731 C CA . LYS A 1 92 ? 12.947 -5.680 -13.289 1.00 83.75 92 LYS A CA 1
ATOM 732 C C . LYS A 1 92 ? 11.648 -6.354 -12.869 1.00 83.75 92 LYS A C 1
ATOM 734 O O . LYS A 1 92 ? 11.208 -6.256 -11.726 1.00 83.75 92 LYS A O 1
ATOM 739 N N . PHE A 1 93 ? 11.013 -7.022 -13.824 1.00 83.38 93 PHE A N 1
ATOM 740 C CA . PHE A 1 93 ? 9.839 -7.837 -13.556 1.00 83.38 93 PHE A CA 1
ATOM 741 C C . PHE A 1 93 ? 10.273 -9.284 -13.344 1.00 83.38 93 PHE A C 1
ATOM 743 O O . PHE A 1 93 ? 10.724 -9.926 -14.290 1.00 83.38 93 PHE A O 1
ATOM 750 N N . ASP A 1 94 ? 10.121 -9.770 -12.114 1.00 88.00 94 ASP A N 1
ATOM 751 C CA . ASP A 1 94 ? 10.284 -11.175 -11.749 1.00 88.00 94 ASP A CA 1
ATOM 752 C C . ASP A 1 94 ? 8.914 -11.733 -11.310 1.00 88.00 94 ASP A C 1
ATOM 754 O O . ASP A 1 94 ? 8.435 -11.416 -10.213 1.00 88.00 94 ASP A O 1
ATOM 758 N N . PRO A 1 95 ? 8.244 -12.521 -12.172 1.00 87.50 95 PRO A N 1
ATOM 759 C CA . PRO A 1 95 ? 6.930 -13.081 -11.879 1.00 87.50 95 PRO A CA 1
ATOM 760 C C . PRO A 1 95 ? 6.915 -14.018 -10.669 1.00 87.50 95 PRO A C 1
ATOM 762 O O . PRO A 1 95 ? 5.946 -13.993 -9.909 1.00 87.50 95 PRO A O 1
ATOM 765 N N . GLU A 1 96 ? 7.958 -14.833 -10.484 1.00 91.00 96 GLU A N 1
ATOM 766 C CA . GLU A 1 96 ? 8.022 -15.814 -9.397 1.00 91.00 96 GLU A CA 1
ATOM 767 C C . GLU A 1 96 ? 8.204 -15.105 -8.059 1.00 91.00 96 GLU A C 1
ATOM 769 O O . GLU A 1 96 ? 7.488 -15.391 -7.092 1.00 91.00 96 GLU A O 1
ATOM 774 N N . HIS A 1 97 ? 9.107 -14.123 -8.022 1.00 89.19 97 HIS A N 1
ATOM 775 C CA . HIS A 1 97 ? 9.304 -13.288 -6.846 1.00 89.19 97 HIS A CA 1
ATOM 776 C C . HIS A 1 97 ? 8.019 -12.538 -6.474 1.00 89.19 97 HIS A C 1
ATOM 778 O O . HIS A 1 97 ? 7.580 -12.572 -5.320 1.00 89.19 97 HIS A O 1
ATOM 784 N N . GLU A 1 98 ? 7.357 -11.914 -7.453 1.00 91.31 98 GLU A N 1
ATOM 785 C CA . GLU A 1 98 ? 6.084 -11.229 -7.226 1.00 91.31 98 GLU A CA 1
ATOM 786 C C . GLU A 1 98 ? 4.965 -12.165 -6.770 1.00 91.31 98 GLU A C 1
ATOM 788 O O . GLU A 1 98 ? 4.113 -11.758 -5.979 1.00 91.31 98 GLU A O 1
ATOM 793 N N . GLU A 1 99 ? 4.923 -13.402 -7.263 1.00 93.56 99 GLU A N 1
ATOM 794 C CA . GLU A 1 99 ? 3.923 -14.380 -6.843 1.00 93.56 99 GLU A CA 1
ATOM 795 C C . GLU A 1 99 ? 4.138 -14.810 -5.389 1.00 93.56 99 GLU A C 1
ATOM 797 O O . GLU A 1 99 ? 3.183 -14.848 -4.606 1.00 93.56 99 GLU A O 1
ATOM 802 N N . GLN A 1 100 ? 5.381 -15.096 -4.994 1.00 93.69 100 GLN A N 1
ATOM 803 C CA . GLN A 1 100 ? 5.719 -15.420 -3.605 1.00 93.69 100 GLN A CA 1
ATOM 804 C C . GLN A 1 100 ? 5.375 -14.259 -2.669 1.00 93.69 100 GLN A C 1
ATOM 806 O O . GLN A 1 100 ? 4.752 -14.445 -1.617 1.00 93.69 100 GLN A O 1
ATOM 811 N N . LEU A 1 101 ? 5.724 -13.047 -3.093 1.00 93.38 101 LEU A N 1
ATOM 812 C CA . LEU A 1 101 ? 5.406 -11.817 -2.392 1.00 93.38 101 LEU A CA 1
ATOM 813 C C . LEU A 1 101 ? 3.896 -11.637 -2.224 1.00 93.38 101 LEU A C 1
ATOM 815 O O . LEU A 1 101 ? 3.412 -11.413 -1.111 1.00 93.38 101 LEU A O 1
ATOM 819 N N . PHE A 1 102 ? 3.140 -11.800 -3.309 1.00 95.06 102 PHE A N 1
ATOM 820 C CA . PHE A 1 102 ? 1.687 -11.738 -3.288 1.00 95.06 102 PHE A CA 1
ATOM 821 C C . PHE A 1 102 ? 1.095 -12.763 -2.319 1.00 95.06 102 PHE A C 1
ATOM 823 O O . PHE A 1 102 ? 0.271 -12.386 -1.489 1.00 95.06 102 PHE A O 1
ATOM 830 N N . LYS A 1 103 ? 1.533 -14.029 -2.358 1.00 96.00 103 LYS A N 1
ATOM 831 C CA . LYS A 1 103 ? 1.047 -15.080 -1.445 1.00 96.00 103 LYS A CA 1
ATOM 832 C C . LYS A 1 103 ? 1.246 -14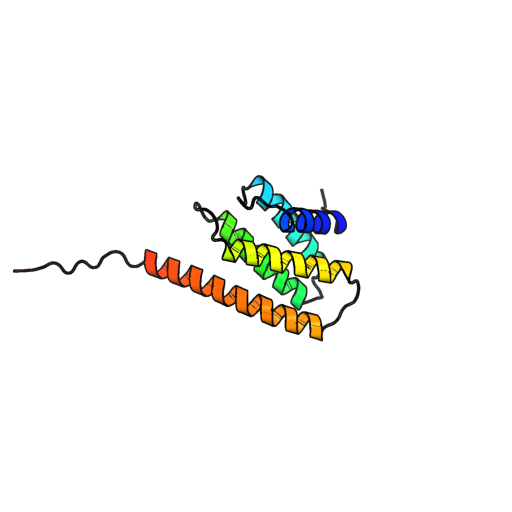.689 0.021 1.00 96.00 103 LYS A C 1
ATOM 834 O O . LYS A 1 103 ? 0.318 -14.833 0.823 1.00 96.00 103 LYS A O 1
ATOM 839 N N . ARG A 1 104 ? 2.418 -14.143 0.371 1.00 95.19 104 ARG A N 1
ATOM 840 C CA . ARG A 1 104 ? 2.716 -13.671 1.735 1.00 95.19 104 ARG A CA 1
ATOM 841 C C . ARG A 1 104 ? 1.799 -12.522 2.154 1.00 95.19 104 ARG A C 1
ATOM 843 O O . ARG A 1 104 ? 1.157 -12.605 3.204 1.00 95.19 104 ARG A O 1
ATOM 850 N N . VAL A 1 105 ? 1.711 -11.475 1.333 1.00 96.12 105 VAL A N 1
ATOM 851 C CA . VAL A 1 105 ? 0.884 -10.291 1.624 1.00 96.12 105 VAL A CA 1
ATOM 852 C C . VAL A 1 105 ? -0.595 -10.675 1.700 1.00 96.12 105 VAL A C 1
ATOM 854 O O . VAL A 1 105 ? -1.295 -10.275 2.629 1.00 96.12 105 VAL A O 1
ATOM 857 N N . TYR A 1 106 ? -1.072 -11.509 0.775 1.00 96.56 106 TYR A N 1
ATOM 858 C CA . TYR A 1 106 ? -2.447 -11.994 0.756 1.00 96.56 106 TYR A CA 1
ATOM 859 C C . TYR A 1 106 ? -2.787 -12.772 2.028 1.00 96.56 106 TYR A C 1
ATOM 861 O O . TYR A 1 106 ? -3.807 -12.494 2.659 1.00 96.56 106 TYR A O 1
ATOM 869 N N . SER A 1 107 ? -1.917 -13.690 2.461 1.00 95.88 107 SER A N 1
ATOM 870 C CA . SER A 1 107 ? -2.111 -14.431 3.711 1.00 95.88 107 SER A CA 1
ATOM 871 C C . SER A 1 107 ? -2.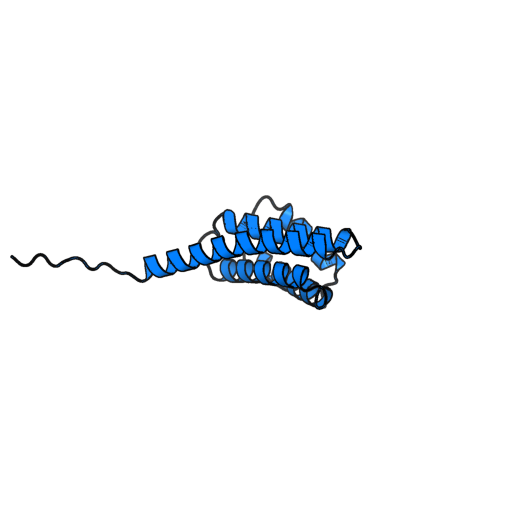312 -13.482 4.900 1.00 95.88 107 SER A C 1
ATOM 873 O O . SER A 1 107 ? -3.336 -13.563 5.588 1.00 95.88 107 SER A O 1
ATOM 875 N N . ARG A 1 108 ? -1.429 -12.486 5.070 1.00 95.50 108 ARG A N 1
ATOM 876 C CA . ARG A 1 108 ? -1.573 -11.456 6.117 1.00 95.50 108 ARG A CA 1
ATOM 877 C C . ARG A 1 108 ? -2.878 -10.670 5.988 1.00 95.50 108 ARG A C 1
ATOM 879 O O . ARG A 1 108 ? -3.593 -10.496 6.977 1.00 95.50 108 ARG A O 1
ATOM 886 N N . PHE A 1 109 ? -3.237 -10.251 4.776 1.00 96.38 109 PHE A N 1
ATOM 887 C CA . PHE A 1 109 ? -4.484 -9.530 4.522 1.00 96.38 109 PHE A CA 1
ATOM 888 C C . PHE A 1 109 ? -5.722 -10.351 4.910 1.00 96.38 109 PHE A C 1
ATOM 890 O O . PHE A 1 109 ? -6.652 -9.825 5.526 1.00 96.38 109 PHE A O 1
ATOM 897 N N . THR A 1 110 ? -5.745 -11.655 4.609 1.00 95.88 110 THR A N 1
ATOM 898 C CA . THR A 1 110 ? -6.878 -12.515 4.987 1.00 95.88 110 THR A CA 1
ATOM 899 C C . THR A 1 110 ? -7.042 -12.639 6.501 1.00 95.88 110 THR A C 1
ATOM 901 O O . THR A 1 110 ? -8.177 -12.656 6.984 1.00 95.88 110 THR A O 1
ATOM 904 N N . ILE A 1 111 ? -5.941 -12.663 7.260 1.00 95.25 111 ILE A N 1
ATOM 905 C CA . ILE A 1 111 ? -5.966 -12.671 8.729 1.00 95.25 111 ILE A CA 1
ATOM 906 C C . ILE A 1 111 ? -6.594 -11.373 9.250 1.00 95.25 111 ILE A C 1
ATOM 908 O O . ILE A 1 111 ? -7.529 -11.427 10.053 1.00 95.25 111 ILE A O 1
ATOM 912 N N . LEU A 1 112 ? -6.156 -10.216 8.741 1.00 94.31 112 LEU A N 1
ATOM 913 C CA . LEU A 1 112 ? -6.729 -8.917 9.107 1.00 94.31 112 LEU A CA 1
ATOM 914 C C . LEU A 1 112 ? -8.226 -8.847 8.781 1.00 94.31 112 LEU A C 1
ATOM 916 O O . LEU A 1 112 ? -9.038 -8.470 9.628 1.00 94.31 112 LEU A O 1
ATOM 920 N N . LYS A 1 113 ? -8.623 -9.296 7.584 1.00 93.38 113 LYS A N 1
ATOM 921 C CA . LYS A 1 113 ? -10.030 -9.337 7.164 1.00 93.38 113 LYS A CA 1
ATOM 922 C C . LYS A 1 113 ? -10.882 -10.202 8.098 1.00 93.38 113 LYS A C 1
ATOM 924 O O . LYS A 1 113 ? -11.967 -9.772 8.494 1.00 93.38 113 LYS A O 1
ATOM 929 N N . LYS A 1 114 ? -10.401 -11.391 8.486 1.00 93.56 114 LYS A N 1
ATOM 930 C CA . LYS A 1 114 ? -11.093 -12.275 9.443 1.00 93.56 114 LYS A CA 1
ATOM 931 C C . LYS A 1 114 ? -11.276 -11.601 10.804 1.00 93.56 114 LYS A C 1
ATOM 933 O O . LYS A 1 114 ? -12.358 -11.698 11.377 1.00 93.56 114 LYS A O 1
ATOM 938 N N . ARG A 1 115 ? -10.273 -10.867 11.295 1.00 89.38 115 ARG A N 1
ATOM 939 C CA . ARG A 1 115 ? -10.367 -10.117 12.561 1.00 89.38 115 ARG A CA 1
ATOM 940 C C . ARG A 1 115 ? -11.413 -9.006 12.504 1.00 89.38 115 ARG A C 1
ATOM 942 O O . ARG A 1 115 ? -12.227 -8.903 13.418 1.00 89.38 115 ARG A O 1
ATOM 949 N N . VAL A 1 116 ? -11.462 -8.232 11.415 1.00 89.44 116 VAL A N 1
ATOM 950 C CA . VAL A 1 116 ? -12.522 -7.223 11.211 1.00 89.44 116 VAL A CA 1
ATOM 951 C C . VAL A 1 116 ? -13.905 -7.876 11.214 1.00 89.44 116 VAL A C 1
ATOM 953 O O . VAL A 1 116 ? -14.828 -7.380 11.855 1.00 89.44 116 VAL A O 1
ATOM 956 N N . GLN A 1 117 ? -14.062 -9.007 10.521 1.00 88.94 117 GLN A N 1
ATOM 957 C CA . GLN A 1 117 ? -15.329 -9.741 10.487 1.00 88.94 117 GLN A CA 1
ATOM 958 C C . GLN A 1 117 ? -15.724 -10.289 11.865 1.00 88.94 117 GLN A C 1
ATOM 960 O O . GLN A 1 117 ? -16.897 -10.219 12.228 1.00 88.94 117 GLN A O 1
ATOM 965 N N . ALA A 1 118 ? -14.766 -10.801 12.641 1.00 88.44 118 ALA A N 1
ATOM 966 C CA . ALA A 1 118 ? -15.002 -11.276 14.001 1.00 88.44 118 ALA A CA 1
ATOM 967 C C . ALA A 1 118 ? -15.436 -10.135 14.934 1.00 88.44 118 ALA A C 1
ATOM 969 O O . ALA A 1 118 ? -16.438 -10.285 15.629 1.00 88.44 118 ALA A O 1
ATOM 970 N N . LYS A 1 119 ? -14.766 -8.972 14.879 1.00 84.31 119 LYS A N 1
ATOM 971 C CA . LYS A 1 119 ? -15.164 -7.773 15.642 1.00 84.31 119 LYS A CA 1
ATOM 972 C C . LYS A 1 119 ? -16.595 -7.334 15.318 1.00 84.31 119 LYS A C 1
ATOM 974 O O . LYS A 1 119 ? -17.387 -7.121 16.230 1.00 84.31 119 LYS A O 1
ATOM 979 N N . LYS A 1 120 ? -16.959 -7.286 14.031 1.00 82.25 120 LYS A N 1
ATOM 980 C CA . LYS A 1 120 ? -18.330 -6.951 13.603 1.00 82.25 120 LYS A CA 1
ATOM 981 C C . LYS A 1 120 ? -19.371 -7.949 14.119 1.00 82.25 120 LYS A C 1
ATOM 983 O O . LYS A 1 120 ? -20.443 -7.540 14.546 1.00 82.25 120 LYS A O 1
ATOM 988 N N . LYS A 1 121 ? -19.064 -9.252 14.102 1.00 79.94 121 LYS A N 1
ATOM 989 C CA . LYS A 1 121 ? -19.958 -10.297 14.636 1.00 79.94 121 LYS A CA 1
ATOM 990 C C . LYS A 1 121 ? -20.112 -10.222 16.157 1.00 79.94 121 LYS A C 1
ATOM 992 O O . LYS A 1 121 ? -21.196 -10.509 16.649 1.00 79.94 121 LYS A O 1
ATOM 997 N N . ALA A 1 122 ? -19.055 -9.854 16.880 1.00 75.31 122 ALA A N 1
ATOM 998 C CA . ALA A 1 122 ? -19.099 -9.671 18.328 1.00 75.31 122 ALA A CA 1
ATOM 999 C C . ALA A 1 122 ? -19.947 -8.450 18.723 1.00 75.31 122 ALA A C 1
ATOM 1001 O O . ALA A 1 122 ? -20.768 -8.558 19.622 1.00 75.31 122 ALA A O 1
ATOM 1002 N N . GLN A 1 123 ? -19.829 -7.332 17.998 1.00 65.00 123 GLN A N 1
ATOM 1003 C CA . GLN A 1 123 ? -20.660 -6.138 18.223 1.00 65.00 123 GLN A CA 1
ATOM 1004 C C . GLN A 1 123 ? -22.137 -6.328 17.827 1.00 65.00 123 GLN A C 1
ATOM 1006 O O . GLN A 1 123 ? -23.002 -5.640 18.352 1.00 65.00 123 GLN A O 1
ATOM 1011 N N . ALA A 1 124 ? -22.444 -7.262 16.921 1.00 67.31 124 ALA A N 1
ATOM 1012 C CA . ALA A 1 124 ? -23.809 -7.534 16.460 1.00 67.31 124 ALA A CA 1
ATOM 1013 C C . ALA A 1 124 ? -24.605 -8.516 17.345 1.00 67.31 124 ALA A C 1
ATOM 1015 O O . ALA A 1 124 ? -25.768 -8.782 17.047 1.00 67.31 124 ALA A O 1
ATOM 1016 N N . LYS A 1 125 ? -24.008 -9.078 18.403 1.00 54.53 125 LYS A N 1
ATOM 1017 C CA . LYS A 1 125 ? -24.730 -9.860 19.417 1.00 54.53 125 LYS A CA 1
ATOM 1018 C C . LYS A 1 125 ? -24.936 -8.991 20.665 1.00 54.53 125 LYS A C 1
ATOM 1020 O O . LYS A 1 125 ? -24.084 -9.042 21.548 1.00 54.53 125 LYS A O 1
ATOM 1025 N N . PRO A 1 126 ? -26.015 -8.192 20.758 1.00 51.59 126 PRO A N 1
ATOM 1026 C CA . PRO A 1 126 ? -26.396 -7.616 22.037 1.00 51.59 126 PRO A CA 1
ATOM 1027 C C . PRO A 1 126 ? -26.866 -8.740 22.969 1.00 51.59 126 PRO A C 1
ATOM 1029 O O . PRO A 1 126 ? -27.451 -9.729 22.514 1.00 51.59 126 PRO A O 1
ATOM 1032 N N . ASP A 1 127 ? -26.546 -8.580 24.251 1.00 53.41 127 ASP A N 1
ATOM 1033 C CA . ASP A 1 127 ? -26.998 -9.365 25.398 1.00 53.41 127 ASP A CA 1
ATOM 1034 C C . ASP A 1 127 ? -28.332 -10.089 25.172 1.00 53.41 127 ASP A C 1
ATOM 1036 O O . ASP A 1 127 ? -29.400 -9.479 25.152 1.00 53.41 127 ASP A O 1
ATOM 1040 N N . LYS A 1 128 ? -28.290 -11.420 25.083 1.00 52.53 128 LYS A N 1
ATOM 1041 C CA . LYS A 1 128 ? -29.394 -12.214 25.621 1.00 52.53 128 LYS A CA 1
ATOM 1042 C C . LYS A 1 128 ? -29.060 -12.461 27.085 1.00 52.53 128 LYS A C 1
ATOM 1044 O O . LYS A 1 128 ? -28.468 -13.488 27.407 1.00 52.53 128 LYS A O 1
ATOM 1049 N N . GLN A 1 129 ? -29.412 -11.507 27.946 1.00 55.31 129 GLN A N 1
ATOM 1050 C CA . GLN A 1 129 ? -29.632 -11.817 29.355 1.00 55.31 129 GLN A CA 1
ATOM 1051 C C . GLN A 1 129 ? -30.710 -12.911 29.403 1.00 55.31 129 GLN A C 1
ATOM 1053 O O . GLN A 1 129 ? -31.782 -12.710 28.828 1.00 55.31 129 GLN A O 1
ATOM 1058 N N . PRO A 1 130 ? -30.466 -14.080 30.014 1.00 56.00 130 PRO A N 1
ATOM 1059 C CA . PRO A 1 130 ? -31.570 -14.948 30.369 1.00 56.00 130 PRO A CA 1
ATOM 1060 C C . PRO A 1 130 ? -32.328 -14.256 31.505 1.00 56.00 130 PRO A C 1
ATOM 1062 O O . PRO A 1 130 ? -31.798 -14.105 32.606 1.00 56.00 130 PRO A O 1
ATOM 1065 N N . GLU A 1 131 ? -33.545 -13.791 31.212 1.00 53.09 131 GLU A N 1
ATOM 1066 C CA . GLU A 1 131 ? -34.523 -13.428 32.234 1.00 53.09 131 GLU A CA 1
ATOM 1067 C C . GLU A 1 131 ? -34.669 -14.611 33.191 1.00 53.09 131 GLU A C 1
ATOM 1069 O O . GLU A 1 131 ? -35.067 -15.715 32.814 1.00 53.09 131 GLU A O 1
ATOM 1074 N N . ILE A 1 132 ? -34.273 -14.372 34.437 1.00 65.81 132 ILE A N 1
ATOM 1075 C CA . ILE A 1 132 ? -34.489 -15.278 35.551 1.00 65.81 132 ILE A CA 1
ATOM 1076 C C . ILE A 1 132 ? -35.977 -15.156 35.878 1.00 65.81 132 ILE A C 1
ATOM 1078 O O . ILE A 1 132 ? -36.387 -14.204 36.542 1.00 65.81 132 ILE A O 1
ATOM 1082 N N . HIS A 1 133 ? -36.795 -16.079 35.376 1.00 56.09 133 HIS A N 1
ATOM 1083 C CA . HIS A 1 133 ? -38.141 -16.253 35.905 1.00 56.09 133 HIS A CA 1
ATOM 1084 C C . HIS A 1 133 ? -38.127 -17.295 37.020 1.00 56.09 133 HIS A C 1
ATOM 1086 O O . HIS A 1 133 ? -37.550 -18.374 36.881 1.00 56.09 133 HIS A O 1
ATOM 1092 N N . GLN A 1 134 ? -38.691 -16.830 38.134 1.00 56.25 134 GLN A N 1
ATOM 1093 C CA . GLN A 1 134 ? -38.826 -17.441 39.452 1.00 56.25 134 GLN A CA 1
ATOM 1094 C C . GLN A 1 134 ? -39.629 -18.740 39.425 1.00 56.25 134 GLN A C 1
ATOM 1096 O O . GLN A 1 134 ? -40.531 -18.856 38.565 1.00 56.25 134 GLN A O 1
#

Radius of gyration: 18.17 Å; chains: 1; bounding box: 53×35×56 Å

Sequence (134 aa):
MILSLDEAIKKLKAEILSPVWDLPQKKIEPLEAAFSCLKNRFKTRKNALAILTMADSVLQYAKKQQEPLAVEFIDFLKEAMAHIVNIYEEGKFDPEHEEQLFKRVYSRFTILKKRVQAKKKAQAKPDKQPEIHQ